Protein AF-A0A7K5ACV3-F1 (afdb_monomer_lite)

Foldseek 3Di:
DLCPPDWDKDLDWDAKDWDWDWDADPVRQTKTKTKIKGKDWDDPPDDPPDPDDDDDDDDDDDPPDPPDPRTIITMDIDIDIDSDPPNVVVVVVD

InterPro domains:
  IPR005113 uDENN domain [PF03456] (1-38)
  IPR037516 Tripartite DENN domain [PS50211] (1-94)
  IPR051696 DENN Domain-Containing GEFs [PTHR12296] (1-92)

Radius of gyration: 23.08 Å; chains: 1; bounding box: 36×35×71 Å

Structure (mmCIF, N/CA/C/O backbone):
data_AF-A0A7K5ACV3-F1
#
_entry.id   AF-A0A7K5ACV3-F1
#
loop_
_atom_site.group_PDB
_atom_site.id
_atom_site.type_symbol
_atom_site.label_atom_id
_atom_site.label_alt_id
_atom_site.label_comp_id
_atom_site.label_asym_id
_atom_site.label_entity_id
_atom_site.label_seq_id
_atom_site.pdbx_PDB_ins_code
_atom_site.Cartn_x
_atom_site.Cartn_y
_atom_site.Cartn_z
_atom_site.occupancy
_atom_site.B_iso_or_equiv
_atom_site.auth_seq_id
_atom_site.auth_comp_id
_atom_site.auth_asym_id
_atom_site.auth_atom_id
_atom_site.pdbx_PDB_model_num
ATOM 1 N N . PHE A 1 1 ? 1.658 8.644 -0.745 1.00 88.94 1 PHE A N 1
ATOM 2 C CA . PHE A 1 1 ? 1.277 7.389 -1.423 1.00 88.94 1 PHE A CA 1
ATOM 3 C C . PHE A 1 1 ? 0.892 6.297 -0.425 1.00 88.94 1 PHE A C 1
ATOM 5 O O . PHE A 1 1 ? -0.141 5.692 -0.645 1.00 88.94 1 PHE A O 1
ATOM 12 N N . CYS A 1 2 ? 1.627 6.082 0.680 1.00 88.50 2 CYS A N 1
ATOM 13 C CA . CYS A 1 2 ? 1.286 5.047 1.677 1.00 88.50 2 CYS A CA 1
ATOM 14 C C . CYS A 1 2 ? -0.058 5.263 2.394 1.00 88.50 2 CYS A C 1
ATOM 16 O O . CYS A 1 2 ? -0.615 4.312 2.917 1.00 88.50 2 CYS A O 1
ATOM 18 N N . GLN A 1 3 ? -0.560 6.502 2.435 1.00 90.19 3 GLN A N 1
ATOM 19 C CA . GLN A 1 3 ? -1.891 6.863 2.927 1.00 90.19 3 GLN A CA 1
ATOM 20 C C . GLN A 1 3 ? -2.576 7.799 1.927 1.00 90.19 3 GLN A C 1
ATOM 22 O O . GLN A 1 3 ? -2.397 9.016 2.013 1.00 90.19 3 GLN A O 1
ATOM 27 N N . PRO A 1 4 ? -3.311 7.269 0.935 1.00 86.62 4 PRO A N 1
ATOM 28 C CA . PRO A 1 4 ? -4.029 8.106 -0.025 1.00 86.62 4 PRO A CA 1
ATOM 29 C C . PRO A 1 4 ? -5.170 8.895 0.639 1.00 86.62 4 PRO A C 1
ATOM 31 O O . PRO A 1 4 ? -5.480 9.996 0.201 1.00 86.62 4 PRO A O 1
ATOM 34 N N . SER A 1 5 ? -5.737 8.373 1.731 1.00 86.75 5 SER A N 1
ATOM 35 C CA . SER A 1 5 ? -6.811 9.006 2.515 1.00 86.75 5 SER A CA 1
ATOM 36 C C . SER A 1 5 ? -6.313 9.952 3.621 1.00 86.75 5 SER A C 1
ATOM 38 O O . SER A 1 5 ? -7.118 10.460 4.402 1.00 86.75 5 SER A O 1
ATOM 40 N N . GLY A 1 6 ? -5.000 10.198 3.696 1.00 89.75 6 GLY A N 1
ATOM 41 C CA . GLY A 1 6 ? -4.378 11.033 4.727 1.00 89.75 6 GLY A CA 1
ATOM 42 C C . GLY A 1 6 ? -4.139 10.318 6.065 1.00 89.75 6 GLY A C 1
ATOM 43 O O . GLY A 1 6 ? -4.345 9.118 6.194 1.00 89.75 6 GLY A O 1
ATOM 44 N N . TRP A 1 7 ? -3.678 11.079 7.062 1.00 89.69 7 TRP A N 1
ATOM 45 C CA . TRP A 1 7 ? -3.234 10.582 8.379 1.00 89.69 7 TRP A CA 1
ATOM 46 C C . TRP A 1 7 ? -4.169 10.981 9.525 1.00 89.69 7 TRP A C 1
ATOM 48 O O . TRP A 1 7 ? -3.747 11.121 10.670 1.00 89.69 7 TRP A O 1
ATOM 58 N N . GLN A 1 8 ? -5.434 11.238 9.208 1.00 91.50 8 GLN A N 1
ATOM 59 C CA . GLN A 1 8 ? -6.419 11.611 10.214 1.00 91.50 8 GLN A CA 1
ATOM 60 C C . GLN A 1 8 ? -6.673 10.447 11.186 1.00 91.50 8 GLN A C 1
ATOM 62 O O . GLN A 1 8 ? -6.540 9.276 10.822 1.00 91.50 8 GLN A O 1
ATOM 67 N N . LEU A 1 9 ? -7.028 10.786 12.423 1.00 92.81 9 LEU A N 1
ATOM 68 C CA . LEU A 1 9 ? -7.389 9.814 13.447 1.00 92.81 9 LEU A CA 1
ATOM 69 C C . LEU A 1 9 ? -8.877 9.483 13.355 1.00 92.81 9 LEU A C 1
ATOM 71 O O . LEU A 1 9 ? -9.688 10.366 13.074 1.00 92.81 9 LEU A O 1
ATOM 75 N N . PHE A 1 10 ? -9.227 8.232 13.635 1.00 90.81 10 PHE A N 1
ATOM 76 C CA . PHE A 1 10 ? -10.611 7.765 13.614 1.00 90.81 10 PHE A CA 1
ATOM 77 C C . PHE A 1 10 ? -11.022 7.212 14.980 1.00 90.81 10 PHE A C 1
ATOM 79 O O . PHE A 1 10 ? -10.191 6.616 15.668 1.00 90.81 10 PHE A O 1
ATOM 86 N N . PRO A 1 11 ? -12.292 7.386 15.381 1.00 91.19 11 PRO A N 1
ATOM 87 C CA . PRO A 1 11 ? -12.823 6.788 16.605 1.00 91.19 11 PRO A CA 1
ATOM 88 C C . PRO A 1 11 ? -13.064 5.276 16.464 1.00 91.19 11 PRO A C 1
ATOM 90 O O . PRO A 1 11 ? -13.150 4.566 17.460 1.00 91.19 11 PRO A O 1
ATOM 93 N N . GLU A 1 12 ? -13.154 4.770 15.232 1.00 91.25 12 GLU A N 1
ATOM 94 C CA . GLU A 1 12 ? -13.346 3.354 14.928 1.00 91.25 12 GLU A CA 1
ATOM 95 C C . GLU A 1 12 ? -12.113 2.771 14.237 1.00 91.25 12 GLU A C 1
ATOM 97 O O . GLU A 1 12 ? -11.395 3.454 13.504 1.00 91.25 12 GLU A O 1
ATOM 102 N N . ARG A 1 13 ? -11.868 1.475 14.458 1.00 92.69 13 ARG A N 1
ATOM 103 C CA . ARG A 1 13 ? -10.782 0.754 13.795 1.00 92.69 13 ARG A CA 1
ATOM 104 C C . ARG A 1 13 ? -11.239 0.270 12.422 1.00 92.69 13 ARG A C 1
ATOM 106 O O . ARG A 1 13 ? -11.958 -0.722 12.314 1.00 92.69 13 ARG A O 1
ATOM 113 N N . ASN A 1 14 ? -10.769 0.925 11.370 1.00 92.69 14 ASN A N 1
ATOM 114 C CA . ASN A 1 14 ? -11.044 0.506 9.999 1.00 92.69 14 ASN A CA 1
ATOM 115 C C . ASN A 1 14 ? -10.349 -0.834 9.656 1.00 92.69 14 ASN A C 1
ATOM 117 O O . ASN A 1 14 ? -9.284 -1.149 10.204 1.00 92.69 14 ASN A O 1
ATOM 121 N N . PRO A 1 15 ? -10.915 -1.631 8.727 1.00 95.81 15 PRO A N 1
ATOM 122 C CA . PRO A 1 15 ? -10.291 -2.872 8.281 1.00 95.81 15 PRO A CA 1
ATOM 123 C C . PRO A 1 15 ? -8.955 -2.604 7.566 1.00 95.81 15 PRO A C 1
ATOM 125 O O . PRO A 1 15 ? -8.798 -1.557 6.926 1.00 95.81 15 PRO A O 1
ATOM 128 N N . PRO A 1 16 ? -7.992 -3.543 7.627 1.00 95.25 16 PRO A N 1
ATOM 129 C CA . PRO A 1 16 ? -6.775 -3.441 6.841 1.00 95.25 16 PRO A CA 1
ATOM 130 C C . PRO A 1 16 ? -7.065 -3.421 5.340 1.00 95.25 16 PRO A C 1
ATOM 132 O O . PRO A 1 16 ? -8.008 -4.052 4.860 1.00 95.25 16 PRO A O 1
ATOM 135 N N . THR A 1 17 ? -6.231 -2.714 4.587 1.00 95.06 17 THR A N 1
ATOM 136 C CA . THR A 1 17 ? -6.375 -2.580 3.134 1.00 95.06 17 THR A CA 1
ATOM 137 C C . THR A 1 17 ? -5.049 -2.824 2.436 1.00 95.06 17 THR A C 1
ATOM 139 O O . THR A 1 17 ? -3.984 -2.497 2.955 1.00 95.06 17 THR A O 1
ATOM 142 N N . PHE A 1 18 ? -5.127 -3.398 1.238 1.00 95.88 18 PHE A N 1
ATOM 143 C CA . PHE A 1 18 ? -3.983 -3.608 0.363 1.00 95.88 18 PHE A CA 1
ATOM 144 C C . PHE A 1 18 ? -4.224 -2.905 -0.967 1.00 95.88 18 PHE A C 1
ATOM 146 O O . PHE A 1 18 ? -5.279 -3.085 -1.581 1.00 95.88 18 PHE A O 1
ATOM 153 N N . PHE A 1 19 ? -3.238 -2.144 -1.425 1.00 95.81 19 PHE A N 1
ATOM 154 C CA . PHE A 1 19 ? -3.237 -1.535 -2.750 1.00 95.81 19 PHE A CA 1
ATOM 155 C C . PHE A 1 19 ? -1.809 -1.426 -3.287 1.00 95.81 19 PHE A C 1
ATOM 157 O O . PHE A 1 19 ? -0.839 -1.502 -2.534 1.00 95.81 19 PHE A O 1
ATOM 164 N N . VAL A 1 20 ? -1.678 -1.218 -4.596 1.00 96.50 20 VAL A N 1
ATOM 165 C CA . VAL A 1 20 ? -0.386 -0.970 -5.243 1.00 96.50 20 VAL A CA 1
ATOM 166 C C . VAL A 1 20 ? -0.375 0.449 -5.795 1.00 96.50 20 VAL A C 1
ATOM 168 O O . VAL A 1 20 ? -1.217 0.805 -6.617 1.00 96.50 20 VAL A O 1
ATOM 171 N N . ALA A 1 21 ? 0.579 1.260 -5.344 1.00 96.94 21 ALA A N 1
ATOM 172 C CA . ALA A 1 21 ? 0.910 2.528 -5.989 1.00 96.94 21 ALA A CA 1
ATOM 173 C C . ALA A 1 21 ? 2.054 2.308 -6.989 1.00 96.94 21 ALA A C 1
ATOM 175 O O . ALA A 1 21 ? 2.938 1.492 -6.739 1.00 96.94 21 ALA A O 1
ATOM 176 N N . VAL A 1 22 ? 2.060 3.037 -8.106 1.00 96.88 22 VAL A N 1
ATOM 177 C CA . VAL A 1 22 ? 3.132 2.956 -9.111 1.00 96.88 22 VAL A CA 1
ATOM 178 C C . VAL A 1 22 ? 3.877 4.281 -9.150 1.00 96.88 22 VAL A C 1
ATOM 180 O O . VAL A 1 22 ? 3.289 5.320 -9.450 1.00 96.88 22 VAL A O 1
ATOM 183 N N . LEU A 1 23 ? 5.171 4.242 -8.847 1.00 97.44 23 LEU A N 1
ATOM 184 C CA . LEU A 1 23 ? 6.073 5.380 -8.995 1.00 97.44 23 LEU A CA 1
ATOM 185 C C . LEU A 1 23 ? 6.854 5.213 -10.297 1.00 97.44 23 LEU A C 1
ATOM 187 O O . LEU A 1 23 ? 7.346 4.128 -10.589 1.00 9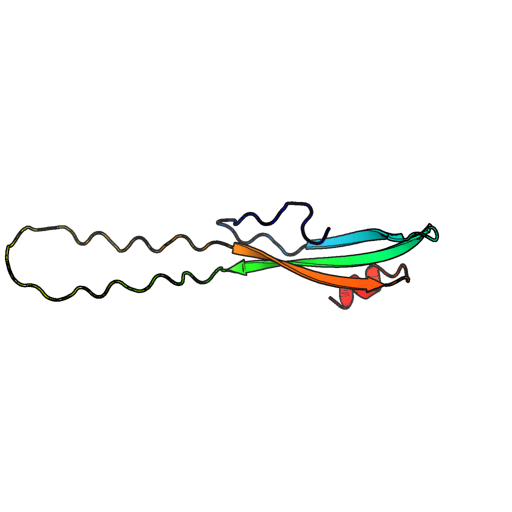7.44 23 LEU A O 1
ATOM 191 N N . THR A 1 24 ? 6.953 6.277 -11.086 1.00 97.50 24 THR A N 1
ATOM 192 C CA . THR A 1 24 ? 7.735 6.280 -12.330 1.00 97.50 24 THR A CA 1
ATOM 193 C C . THR A 1 24 ? 8.988 7.114 -12.111 1.00 97.50 24 THR A C 1
ATOM 195 O O . THR A 1 24 ? 8.882 8.239 -11.620 1.00 97.50 24 THR A O 1
ATOM 198 N N . ASP A 1 25 ? 10.160 6.563 -12.416 1.00 97.25 25 ASP A N 1
ATOM 199 C CA . ASP A 1 25 ? 11.427 7.278 -12.249 1.00 97.25 25 ASP A CA 1
ATOM 200 C C . ASP A 1 25 ? 11.815 8.115 -13.483 1.00 97.25 25 ASP A C 1
ATOM 202 O O . ASP A 1 25 ? 11.088 8.186 -14.475 1.00 97.25 25 ASP A O 1
ATOM 206 N N . ILE A 1 26 ? 12.973 8.781 -13.416 1.00 97.94 26 ILE A N 1
ATOM 207 C CA . ILE A 1 26 ? 13.474 9.661 -14.483 1.00 97.94 26 ILE A CA 1
ATOM 208 C C . ILE A 1 26 ? 13.761 8.926 -15.803 1.00 97.94 26 ILE A C 1
ATOM 210 O O . ILE A 1 26 ? 13.743 9.549 -16.862 1.00 97.94 26 ILE A O 1
ATOM 214 N N . ASN A 1 27 ? 13.987 7.611 -15.759 1.00 98.00 27 ASN A N 1
ATOM 215 C CA . ASN A 1 27 ? 14.197 6.777 -16.941 1.00 98.00 27 ASN A CA 1
ATOM 216 C C . ASN A 1 27 ? 12.878 6.204 -17.481 1.00 98.00 27 ASN A C 1
ATOM 218 O O . ASN A 1 27 ? 12.898 5.402 -18.408 1.00 98.00 27 ASN A O 1
ATOM 222 N N . SER A 1 28 ? 11.734 6.628 -16.931 1.00 96.88 28 SER A N 1
ATOM 223 C CA . SER A 1 28 ? 10.403 6.074 -17.216 1.00 96.88 28 SER A CA 1
ATOM 224 C C . SER A 1 28 ? 10.208 4.621 -16.759 1.00 96.88 28 SER A C 1
ATOM 226 O O . SER A 1 28 ? 9.249 3.968 -17.179 1.00 96.88 28 SER A O 1
ATOM 228 N N . GLU A 1 29 ? 11.069 4.116 -15.870 1.00 97.94 29 GLU A N 1
ATOM 229 C CA . GLU A 1 29 ? 10.918 2.786 -15.275 1.00 97.94 29 GLU A CA 1
ATOM 230 C C . GLU A 1 29 ? 9.898 2.814 -14.129 1.00 97.94 29 GLU A C 1
ATOM 232 O O . GLU A 1 29 ? 9.768 3.805 -13.399 1.00 97.94 29 GLU A O 1
ATOM 237 N N . ARG A 1 30 ? 9.161 1.710 -13.959 1.00 98.00 30 ARG A N 1
ATOM 238 C CA . ARG A 1 30 ? 8.087 1.593 -12.961 1.00 98.00 30 ARG A CA 1
ATOM 239 C C . ARG A 1 30 ? 8.580 0.907 -11.691 1.00 98.00 30 ARG A C 1
ATOM 241 O O . ARG A 1 30 ? 9.186 -0.162 -11.738 1.00 98.00 30 ARG A O 1
ATOM 248 N N . HIS A 1 31 ? 8.224 1.487 -10.553 1.00 97.62 31 HIS A N 1
ATOM 249 C CA . HIS A 1 31 ? 8.413 0.925 -9.220 1.00 97.62 31 HIS A CA 1
ATOM 250 C C . HIS A 1 31 ? 7.039 0.680 -8.597 1.00 97.62 31 HIS A C 1
ATOM 252 O O . HIS A 1 31 ? 6.273 1.615 -8.354 1.00 97.62 31 HIS A O 1
ATOM 258 N N . TYR A 1 32 ? 6.721 -0.587 -8.360 1.00 97.56 32 TYR A N 1
ATOM 259 C CA . TYR A 1 32 ? 5.488 -1.044 -7.734 1.00 97.56 32 TYR A CA 1
ATOM 260 C C . TYR A 1 32 ? 5.650 -1.003 -6.214 1.00 97.56 32 TYR A C 1
ATOM 262 O O . TYR A 1 32 ? 6.512 -1.675 -5.645 1.00 97.56 32 TYR A O 1
ATOM 270 N N . CYS A 1 33 ? 4.819 -0.203 -5.555 1.00 97.56 33 CYS A N 1
ATOM 271 C CA . CYS A 1 33 ? 4.773 -0.046 -4.108 1.00 97.56 33 CYS A CA 1
ATOM 272 C C . CYS A 1 33 ? 3.542 -0.776 -3.566 1.00 97.56 33 CYS A C 1
ATOM 274 O O . CYS A 1 33 ? 2.448 -0.205 -3.521 1.00 97.56 33 CYS A O 1
ATOM 276 N N . ALA A 1 34 ? 3.715 -2.033 -3.165 1.00 97.50 34 ALA A N 1
ATOM 277 C CA . ALA A 1 34 ? 2.683 -2.802 -2.481 1.00 97.50 34 ALA A CA 1
ATOM 278 C C . ALA A 1 34 ? 2.524 -2.262 -1.056 1.00 97.50 34 ALA A C 1
ATOM 280 O O . ALA A 1 34 ? 3.447 -2.355 -0.247 1.00 97.50 34 ALA A O 1
ATOM 281 N N . CYS A 1 35 ? 1.377 -1.649 -0.777 1.00 97.12 35 CYS A N 1
ATOM 282 C CA . CYS A 1 35 ? 1.082 -0.973 0.478 1.00 97.12 35 CYS A CA 1
ATOM 283 C C . CYS A 1 35 ? 0.028 -1.772 1.246 1.00 97.12 35 CYS A C 1
ATOM 285 O O . CYS A 1 35 ? -1.107 -1.904 0.782 1.00 97.12 35 CYS A O 1
ATOM 287 N N . PHE A 1 36 ? 0.390 -2.260 2.429 1.00 96.94 36 PHE A N 1
ATOM 288 C CA . PHE A 1 36 ? -0.540 -2.854 3.382 1.00 96.94 36 PHE A CA 1
ATOM 289 C C . PHE A 1 36 ? -0.783 -1.869 4.523 1.00 96.94 36 PHE A C 1
ATOM 291 O O . PHE A 1 36 ? 0.123 -1.579 5.303 1.00 96.94 36 PHE A O 1
ATOM 298 N N . THR A 1 37 ? -1.994 -1.319 4.587 1.00 95.75 37 THR A N 1
ATOM 299 C CA . THR A 1 37 ? -2.420 -0.363 5.612 1.00 95.75 37 THR A CA 1
ATOM 300 C C . THR A 1 37 ? -3.246 -1.059 6.677 1.00 95.75 37 THR A C 1
ATOM 302 O O . THR A 1 37 ? -4.185 -1.781 6.354 1.00 95.75 37 THR A O 1
ATOM 305 N N . PHE A 1 38 ? -2.962 -0.769 7.939 1.00 95.31 38 PHE A N 1
ATOM 306 C CA . PHE A 1 38 ? -3.704 -1.248 9.100 1.00 95.31 38 PHE A CA 1
ATOM 307 C C . PHE A 1 38 ? -3.850 -0.121 10.124 1.00 95.31 38 PHE A C 1
ATOM 309 O O . PHE A 1 38 ? -3.132 0.873 10.080 1.00 95.31 38 PHE A O 1
ATOM 316 N N . TRP A 1 39 ? -4.806 -0.268 11.035 1.00 95.44 39 TRP A N 1
ATOM 317 C CA . TRP A 1 39 ? -5.159 0.768 12.001 1.00 95.44 39 TRP A CA 1
ATOM 318 C C . TRP A 1 39 ? -4.792 0.315 13.406 1.00 95.44 39 TRP A C 1
ATOM 320 O O . TRP A 1 39 ? -5.159 -0.795 13.813 1.00 95.44 39 TRP A O 1
ATOM 330 N N . GLU A 1 40 ? -4.069 1.158 14.138 1.00 94.56 40 GLU A N 1
ATOM 331 C CA . GLU A 1 40 ? -3.634 0.890 15.510 1.00 94.56 40 GLU A CA 1
ATOM 332 C C . GLU A 1 40 ? -4.119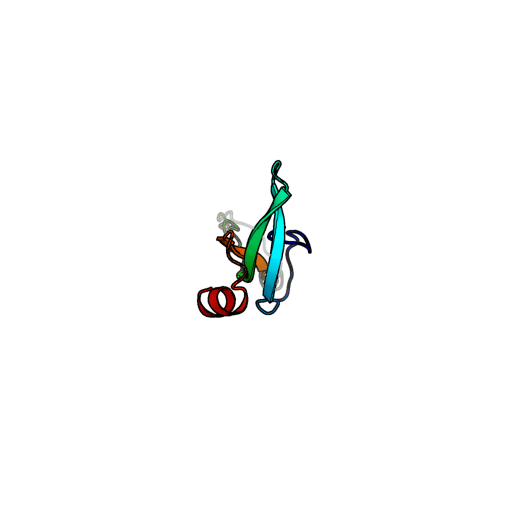 1.970 16.467 1.00 94.56 40 GLU A C 1
ATOM 334 O O . GLU A 1 40 ? -4.208 3.143 16.107 1.00 94.56 40 GLU A O 1
ATOM 339 N N . ALA A 1 41 ? -4.438 1.540 17.687 1.00 93.56 41 ALA A N 1
ATOM 340 C CA . ALA A 1 41 ? -4.829 2.412 18.778 1.00 93.56 41 ALA A CA 1
ATOM 341 C C . ALA A 1 41 ? -3.677 3.365 19.132 1.00 93.56 41 ALA A C 1
ATOM 343 O O . ALA A 1 41 ? -2.523 2.945 19.229 1.00 93.56 41 ALA A O 1
ATOM 344 N N . ILE A 1 42 ? -3.991 4.642 19.328 1.00 91.31 42 ILE A N 1
ATOM 345 C CA . ILE A 1 42 ? -3.057 5.610 19.896 1.00 91.31 42 ILE A CA 1
ATOM 346 C C . ILE A 1 42 ? -3.125 5.508 21.416 1.00 91.31 42 ILE A C 1
ATOM 348 O O . ILE A 1 42 ? -4.196 5.651 22.007 1.00 91.31 42 ILE A O 1
ATOM 352 N N . GLU A 1 43 ? -1.984 5.264 22.052 1.00 82.81 43 GLU A N 1
ATOM 353 C CA . GLU A 1 43 ? -1.887 5.310 23.507 1.00 82.81 43 GLU A CA 1
ATOM 354 C C . GLU A 1 43 ? -2.101 6.751 23.983 1.00 82.81 43 GLU A C 1
ATOM 356 O O . GLU A 1 43 ? -1.386 7.673 23.584 1.00 82.81 43 GLU A O 1
ATOM 361 N N . SER A 1 44 ? -3.104 6.958 24.838 1.00 70.50 44 SER A N 1
ATOM 362 C CA . SER A 1 44 ? -3.285 8.233 25.523 1.00 70.50 44 SER A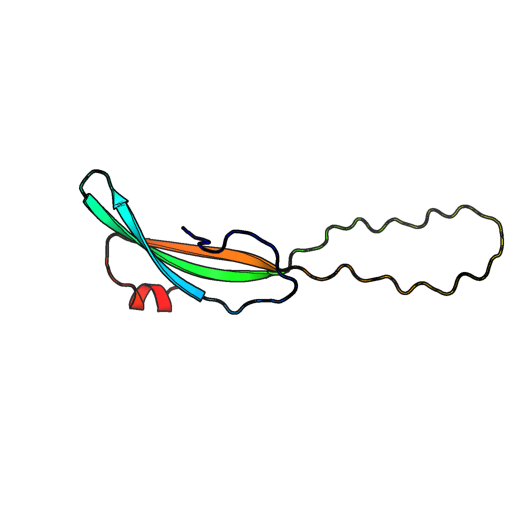 CA 1
ATOM 363 C C . SER A 1 44 ? -2.223 8.350 26.614 1.00 70.50 44 SER A C 1
ATOM 365 O O . SER A 1 44 ? -2.390 7.835 27.719 1.00 70.50 44 SER A O 1
ATOM 367 N N . THR A 1 45 ? -1.114 9.033 26.332 1.00 60.47 45 THR A N 1
ATOM 368 C CA . THR A 1 45 ? -0.197 9.512 27.375 1.00 60.47 45 THR A CA 1
ATOM 369 C C . THR A 1 45 ? -0.832 10.700 28.092 1.00 60.47 45 THR A C 1
ATOM 371 O O . THR A 1 45 ? -0.364 11.832 27.977 1.00 60.47 45 THR A O 1
ATOM 374 N N . GLN A 1 46 ? -1.936 10.475 28.800 1.00 54.94 46 GLN A N 1
ATOM 375 C CA . GLN A 1 46 ? -2.440 11.457 29.746 1.00 54.94 46 GLN A CA 1
ATOM 376 C C . GLN A 1 46 ? -1.702 11.209 31.067 1.00 54.94 46 GLN A C 1
ATOM 378 O O . GLN A 1 46 ? -1.891 10.146 31.664 1.00 54.94 46 GLN A O 1
ATOM 383 N N . PRO A 1 47 ? -0.825 12.122 31.532 1.00 48.12 47 PRO A N 1
ATOM 384 C CA . PRO A 1 47 ? -0.309 12.019 32.885 1.00 48.12 47 PRO A CA 1
ATOM 385 C C . PRO A 1 47 ? -1.521 12.098 33.807 1.00 48.12 47 PRO A C 1
ATOM 387 O O . PRO A 1 47 ? -2.253 13.087 33.783 1.00 48.12 47 PRO A O 1
ATOM 390 N N . GLN A 1 48 ? -1.776 11.034 34.568 1.00 48.94 48 GLN A N 1
ATOM 391 C CA . GLN A 1 48 ? -2.782 11.082 35.615 1.00 48.94 48 GLN A CA 1
ATOM 392 C C . GLN A 1 48 ? -2.393 12.227 36.547 1.00 48.94 48 GLN A C 1
ATOM 394 O O . GLN A 1 48 ? -1.364 12.176 37.220 1.00 48.94 48 GLN A O 1
ATOM 399 N N . SER A 1 49 ? -3.175 13.302 36.528 1.00 45.19 49 SER A N 1
ATOM 400 C CA . SER A 1 49 ? -3.082 14.355 37.521 1.00 45.19 49 SER A CA 1
ATOM 401 C C . SER A 1 49 ? -3.389 13.710 38.867 1.00 45.19 49 SER A C 1
ATOM 403 O O . SER A 1 49 ? -4.543 13.431 39.183 1.00 45.19 49 SER A O 1
ATOM 405 N N . HIS A 1 50 ? -2.338 13.412 39.626 1.00 40.97 50 HIS A N 1
ATOM 406 C CA . HIS A 1 50 ? -2.440 13.063 41.034 1.00 40.97 50 HIS A CA 1
ATOM 407 C C . HIS A 1 50 ? -3.302 14.122 41.739 1.00 40.97 50 HIS A C 1
ATOM 409 O O . HIS A 1 50 ? -2.990 15.311 41.604 1.00 40.97 50 HIS A O 1
ATOM 415 N N . PRO A 1 51 ? -4.339 13.750 42.510 1.00 45.03 51 PRO A N 1
ATOM 416 C CA . PRO A 1 51 ? -4.953 14.702 43.413 1.00 45.03 51 PRO A CA 1
ATOM 417 C C . PRO A 1 51 ? -3.923 14.960 44.512 1.00 45.03 51 PRO A C 1
ATOM 419 O O . PRO A 1 51 ? -3.601 14.095 45.328 1.00 45.03 51 PRO A O 1
ATOM 422 N N . ARG A 1 52 ? -3.307 16.139 44.475 1.00 38.78 52 ARG A N 1
ATOM 423 C CA . ARG A 1 52 ? -2.490 16.627 45.578 1.00 38.78 52 ARG A CA 1
ATOM 424 C C . ARG A 1 52 ? -3.457 16.941 46.715 1.00 38.78 52 ARG A C 1
ATOM 426 O O . ARG A 1 52 ? -4.188 17.917 46.614 1.00 38.78 52 ARG A O 1
ATOM 433 N N . ASN A 1 53 ? -3.446 16.101 47.752 1.00 41.41 53 ASN A N 1
ATOM 434 C CA . ASN A 1 53 ? -4.072 16.371 49.045 1.00 41.41 53 ASN A CA 1
ATOM 435 C C . ASN A 1 53 ? -3.827 17.834 49.448 1.00 41.41 53 ASN A C 1
ATOM 437 O O . ASN A 1 53 ? -2.679 18.246 49.639 1.00 41.41 53 ASN A O 1
ATOM 441 N N . GLY A 1 54 ? -4.914 18.584 49.560 1.00 34.09 54 GLY A N 1
ATOM 442 C CA . GLY A 1 54 ? -5.014 19.883 50.201 1.00 34.09 54 GLY A CA 1
ATOM 443 C C . GLY A 1 54 ? -6.394 19.914 50.839 1.00 34.09 54 GLY A C 1
ATOM 444 O O . GLY A 1 54 ? -7.384 19.666 50.162 1.00 34.09 54 GLY A O 1
ATOM 445 N N . GLU A 1 55 ? -6.403 20.050 52.153 1.00 41.12 55 GLU A N 1
ATOM 446 C CA . GLU A 1 55 ? -7.550 19.909 53.036 1.00 41.12 55 GLU A CA 1
ATOM 447 C C . GLU A 1 55 ? -8.559 21.061 52.845 1.00 41.12 55 GLU A C 1
ATOM 449 O O . GLU A 1 55 ? -8.164 22.169 52.490 1.00 41.12 55 GLU A O 1
ATOM 454 N N . GLU A 1 56 ? -9.819 20.757 53.182 1.00 38.25 56 GLU A N 1
ATOM 455 C CA . GLU A 1 56 ? -10.926 21.652 53.576 1.00 38.25 56 GLU A CA 1
ATOM 456 C C . GLU A 1 56 ? -12.040 21.981 52.551 1.00 38.25 56 GLU A C 1
ATOM 458 O O . GLU A 1 56 ? -11.809 22.458 51.446 1.00 38.25 56 GLU A O 1
ATOM 463 N N . GLU A 1 57 ? -13.261 21.763 53.064 1.00 36.25 57 GLU A N 1
ATOM 464 C CA . GLU A 1 57 ? -14.615 22.169 52.647 1.00 36.25 57 GLU A CA 1
ATOM 465 C C . GLU A 1 57 ? -15.481 21.179 51.835 1.00 36.25 57 GLU A C 1
ATOM 467 O O . GLU A 1 57 ? -15.204 20.792 50.704 1.00 36.25 57 GLU A O 1
ATOM 472 N N . GLU A 1 58 ? -16.556 20.754 52.514 1.00 43.16 58 GLU A N 1
ATOM 473 C CA . GLU A 1 58 ? -17.655 19.898 52.076 1.00 43.16 58 GLU A CA 1
ATOM 474 C C . GLU A 1 58 ? -18.499 20.591 50.995 1.00 43.16 58 GLU A C 1
ATOM 476 O O . GLU A 1 58 ? -19.123 21.614 51.258 1.00 43.16 58 GLU A O 1
ATOM 481 N N . GLU A 1 59 ? -18.621 19.976 49.822 1.00 37.22 59 GLU A N 1
ATOM 482 C CA . GLU A 1 59 ? -19.831 20.054 48.999 1.00 37.22 59 GLU A CA 1
ATOM 483 C C . GLU A 1 59 ? -19.969 18.728 48.235 1.00 37.22 59 GLU A C 1
ATOM 485 O O . GLU A 1 59 ? -18.999 18.205 47.681 1.00 37.22 59 GLU A O 1
ATOM 490 N N . GLU A 1 60 ? -21.161 18.128 48.286 1.00 46.72 60 GLU A N 1
ATOM 491 C CA . GLU A 1 60 ? -21.515 16.894 47.581 1.00 46.72 60 GLU A CA 1
ATOM 492 C C . GLU A 1 60 ? -21.404 17.094 46.058 1.00 46.72 60 GLU A C 1
ATOM 494 O O . GLU A 1 60 ? -22.386 17.413 45.390 1.00 46.72 60 GLU A O 1
ATOM 499 N N . GLU A 1 61 ? -20.224 16.878 45.476 1.00 42.78 61 GLU A N 1
ATOM 500 C CA . GLU A 1 61 ? -20.123 16.588 44.047 1.00 42.78 61 GLU A CA 1
ATOM 501 C C . GLU A 1 61 ? -20.274 15.078 43.833 1.00 42.78 61 GLU A C 1
ATOM 503 O O . GLU A 1 61 ? -19.408 14.272 44.182 1.00 42.78 61 GLU A O 1
ATOM 508 N N . GLU A 1 62 ? -21.419 14.701 43.256 1.00 48.62 62 GLU A N 1
ATOM 509 C CA . GLU A 1 62 ? -21.637 13.446 42.531 1.00 48.62 62 GLU A CA 1
ATOM 510 C C . GLU A 1 62 ? -20.334 13.000 41.842 1.00 48.62 62 GLU A C 1
ATOM 512 O O . GLU A 1 62 ? -19.726 13.815 41.141 1.00 48.62 62 GLU A O 1
ATOM 517 N N . PRO A 1 63 ? -19.873 11.741 41.986 1.00 47.69 63 PRO A N 1
ATOM 518 C CA . PRO A 1 63 ? -18.651 11.312 41.329 1.00 47.69 63 PRO A CA 1
ATOM 519 C C . PRO A 1 63 ? -18.878 11.354 39.817 1.00 47.69 63 PRO A C 1
ATOM 521 O O . PRO A 1 63 ? -19.421 10.413 39.233 1.00 47.69 63 PRO A O 1
ATOM 524 N N . LEU A 1 64 ? -18.457 12.452 39.180 1.00 54.38 64 LEU A N 1
ATOM 525 C CA . LEU A 1 64 ? -18.320 12.575 37.738 1.00 54.38 64 LEU A CA 1
ATOM 526 C C . LEU A 1 64 ? -17.461 11.396 37.301 1.00 54.38 64 LEU A C 1
ATOM 528 O O . LEU A 1 64 ? -16.245 11.370 37.500 1.00 54.38 64 LEU A O 1
ATOM 532 N N . SER A 1 65 ? -18.128 10.377 36.763 1.00 58.62 65 SER A N 1
ATOM 533 C CA . SER A 1 65 ? -17.489 9.198 36.204 1.00 58.62 65 SER A CA 1
ATOM 534 C C . SER A 1 65 ? -16.347 9.676 35.310 1.00 58.62 65 SER A C 1
ATOM 536 O O . SER A 1 65 ? -16.613 10.502 34.429 1.00 58.62 65 SER A O 1
ATOM 538 N N . PRO A 1 66 ? -15.098 9.222 35.519 1.00 60.12 66 PRO A N 1
ATOM 539 C CA . PRO A 1 66 ? -13.984 9.683 34.712 1.00 60.12 66 PRO A CA 1
ATOM 540 C C . PRO A 1 66 ? -14.301 9.339 33.261 1.00 60.12 66 PRO A C 1
ATOM 542 O O . PRO A 1 66 ? -14.364 8.165 32.890 1.00 60.12 66 PRO A O 1
ATOM 545 N N . VAL A 1 67 ? -14.570 10.369 32.457 1.00 60.25 67 VAL A N 1
ATOM 546 C CA . VAL A 1 67 ? -14.794 10.231 31.022 1.00 60.25 67 VAL A CA 1
ATOM 547 C C . VAL A 1 67 ? -13.499 9.662 30.467 1.00 60.25 67 VAL A C 1
ATOM 549 O O . VAL A 1 67 ? -12.495 10.369 30.377 1.00 60.25 67 VAL A O 1
ATOM 552 N N . GLN A 1 68 ? -13.485 8.360 30.175 1.00 60.47 68 GLN A N 1
ATOM 553 C CA . GLN A 1 68 ? -12.325 7.749 29.546 1.00 60.47 68 GLN A CA 1
ATOM 554 C C . GLN A 1 68 ? -12.102 8.476 28.215 1.00 60.47 68 GLN A C 1
ATOM 556 O O . GLN A 1 68 ? -13.057 8.604 27.440 1.00 60.47 68 GLN A O 1
ATOM 561 N N . PRO A 1 69 ? -10.888 8.991 27.946 1.00 66.88 69 PRO A N 1
ATOM 562 C CA . PRO A 1 69 ? -10.609 9.621 26.668 1.00 66.88 69 PRO A CA 1
ATOM 563 C C . PRO A 1 69 ? -10.945 8.625 25.557 1.00 66.88 69 PRO A C 1
ATOM 565 O O . PRO A 1 69 ? -10.554 7.459 25.624 1.00 66.88 69 PRO A O 1
ATOM 568 N N . ALA A 1 70 ? -11.714 9.077 24.564 1.00 78.94 70 ALA A N 1
ATOM 569 C CA . ALA A 1 70 ? -12.128 8.223 23.460 1.00 78.94 70 ALA A CA 1
ATOM 570 C C . ALA A 1 70 ? -10.883 7.626 22.787 1.00 78.94 70 ALA A C 1
ATOM 572 O O . ALA A 1 70 ? -9.977 8.358 22.384 1.00 78.94 70 ALA A O 1
ATOM 573 N N . GLN A 1 71 ? -10.830 6.297 22.689 1.00 89.75 71 GLN A N 1
ATOM 574 C CA . GLN A 1 71 ? -9.740 5.603 22.014 1.00 89.75 71 GLN A CA 1
ATOM 575 C C . GLN A 1 71 ? -9.736 6.004 20.536 1.00 89.75 71 GLN A C 1
ATOM 577 O O . GLN A 1 71 ? -10.714 5.788 19.825 1.00 89.75 71 GLN A O 1
ATOM 582 N N . LEU A 1 72 ? -8.626 6.573 20.073 1.00 93.62 72 LEU A N 1
ATOM 583 C CA . LEU A 1 72 ? -8.433 6.931 18.670 1.00 93.62 72 LEU A CA 1
ATOM 584 C C . LEU A 1 72 ? -7.527 5.918 17.975 1.00 93.62 72 LEU A C 1
ATOM 586 O O . LEU A 1 72 ? -6.663 5.310 18.613 1.00 93.62 72 LEU A O 1
ATOM 590 N N . PHE A 1 73 ? -7.704 5.774 16.665 1.00 94.88 73 PHE A N 1
ATOM 591 C CA . PHE A 1 73 ? -6.918 4.902 15.803 1.00 94.88 73 PHE A CA 1
ATOM 592 C C . PHE A 1 73 ? -6.225 5.713 14.711 1.00 94.88 73 PHE A C 1
ATOM 594 O O . PHE A 1 73 ? -6.850 6.546 14.052 1.00 94.88 73 PHE A O 1
ATOM 601 N N . ALA A 1 74 ? -4.938 5.449 14.501 1.00 94.94 74 ALA A N 1
ATOM 602 C CA . ALA A 1 74 ? -4.153 6.026 13.416 1.00 94.94 74 ALA A CA 1
ATOM 603 C C . ALA A 1 74 ? -3.848 4.972 12.348 1.00 94.94 74 ALA A C 1
ATOM 605 O O . ALA A 1 74 ? -3.668 3.793 12.685 1.00 94.94 74 ALA A O 1
ATOM 606 N N . PRO A 1 75 ? -3.727 5.375 11.074 1.00 95.75 75 PRO A N 1
ATOM 607 C CA . PRO A 1 75 ? -3.287 4.459 10.046 1.00 95.75 75 PRO A CA 1
ATOM 608 C C . PRO A 1 75 ? -1.780 4.236 10.157 1.00 95.75 75 PRO A C 1
ATOM 610 O O . PRO A 1 75 ? -1.006 5.165 10.393 1.00 95.75 75 PRO A O 1
ATOM 613 N N . LYS A 1 76 ? -1.352 3.005 9.912 1.00 95.06 76 LYS A N 1
ATOM 614 C CA . LYS A 1 76 ? 0.039 2.613 9.685 1.00 95.06 76 LYS A CA 1
ATOM 615 C C . LYS A 1 76 ? 0.114 1.822 8.389 1.00 95.06 76 LYS A C 1
ATOM 617 O O . LYS A 1 76 ? -0.870 1.221 7.971 1.00 95.06 76 LYS A O 1
ATOM 622 N N . SER A 1 77 ? 1.272 1.834 7.736 1.00 95.69 77 SER A N 1
ATOM 623 C CA . S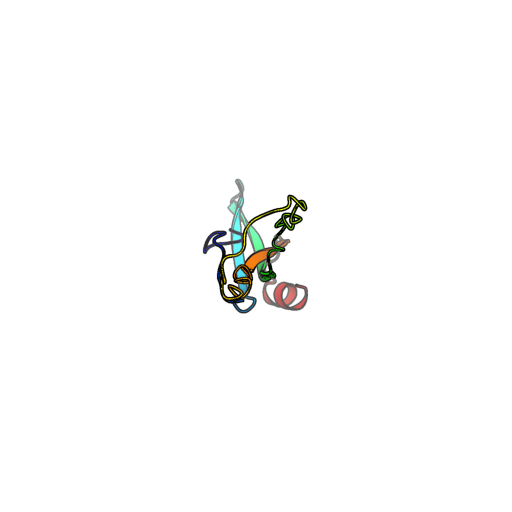ER A 1 77 ? 1.464 1.106 6.483 1.00 95.69 77 SER A CA 1
ATOM 624 C C . SER A 1 77 ? 2.810 0.401 6.459 1.00 95.69 77 SER A C 1
ATOM 626 O O . SER A 1 77 ? 3.839 1.026 6.711 1.00 95.69 77 SER A O 1
ATOM 628 N N . LEU A 1 78 ? 2.799 -0.876 6.083 1.00 96.69 78 LEU A N 1
ATOM 629 C CA . LEU A 1 78 ? 3.975 -1.569 5.562 1.00 96.69 78 LEU A CA 1
ATOM 630 C C . LEU A 1 78 ? 4.014 -1.371 4.049 1.00 96.69 78 LEU A C 1
ATOM 632 O O . LEU A 1 78 ? 2.966 -1.372 3.397 1.00 96.69 78 LEU A O 1
ATOM 636 N N . VAL A 1 79 ? 5.208 -1.164 3.495 1.00 97.00 79 VAL A N 1
ATOM 637 C CA . VAL A 1 79 ? 5.387 -0.965 2.054 1.00 97.00 79 VAL A CA 1
A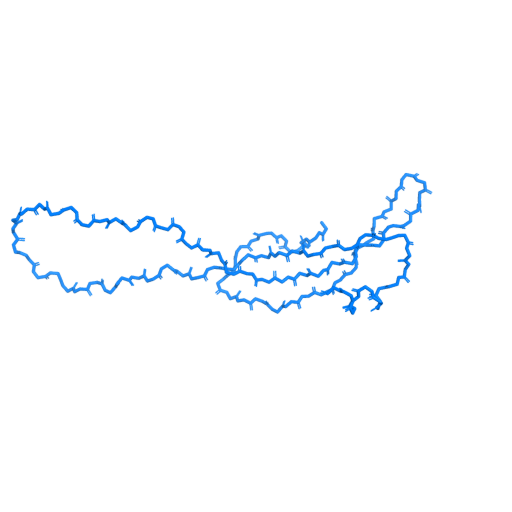TOM 638 C C . VAL A 1 79 ? 6.558 -1.789 1.549 1.00 97.00 79 VAL A C 1
ATOM 640 O O . VAL A 1 79 ? 7.683 -1.627 2.020 1.00 97.00 79 VAL A O 1
ATOM 643 N N . LEU A 1 80 ? 6.293 -2.612 0.537 1.00 97.56 80 LEU A N 1
ATOM 644 C CA . LEU A 1 80 ? 7.313 -3.279 -0.265 1.00 97.56 80 LEU A CA 1
ATOM 645 C C . LEU A 1 80 ? 7.428 -2.556 -1.607 1.00 97.56 80 LEU A C 1
ATOM 647 O O . LEU A 1 80 ? 6.441 -2.417 -2.330 1.00 97.56 80 LEU A O 1
ATOM 651 N N . VAL A 1 81 ? 8.635 -2.101 -1.941 1.00 97.06 81 VAL A N 1
ATOM 652 C CA . VAL A 1 81 ? 8.931 -1.453 -3.225 1.00 97.06 81 VAL A CA 1
ATOM 653 C C . VAL A 1 81 ? 9.732 -2.410 -4.095 1.00 97.06 81 VAL A C 1
ATOM 655 O O . VAL A 1 81 ? 10.784 -2.897 -3.683 1.00 97.06 81 VAL A O 1
ATOM 658 N N . SER A 1 82 ? 9.241 -2.676 -5.301 1.00 96.75 82 SER A N 1
ATOM 659 C CA . SER A 1 82 ? 9.885 -3.572 -6.258 1.00 96.75 82 SER A CA 1
ATOM 660 C C . SER A 1 82 ? 9.741 -3.055 -7.683 1.00 96.75 82 SER A C 1
ATOM 662 O O . SER A 1 82 ? 8.763 -2.401 -8.025 1.00 96.75 82 SER A O 1
ATOM 664 N N . ARG A 1 83 ? 10.699 -3.393 -8.548 1.00 96.56 83 ARG A N 1
ATOM 665 C CA . ARG A 1 83 ? 10.562 -3.195 -10.002 1.00 96.56 83 ARG A CA 1
ATOM 666 C C . ARG A 1 83 ? 9.744 -4.304 -10.673 1.00 96.56 83 ARG A C 1
ATOM 668 O O . ARG A 1 83 ? 9.372 -4.180 -11.833 1.00 96.56 83 ARG A O 1
ATOM 675 N N . LEU A 1 84 ? 9.471 -5.393 -9.954 1.00 96.69 84 LEU A N 1
ATOM 676 C CA . LEU A 1 84 ? 8.708 -6.529 -10.459 1.00 96.69 84 LEU A CA 1
ATOM 677 C C . LEU A 1 84 ? 7.208 -6.315 -10.235 1.00 96.69 84 LEU A C 1
ATOM 679 O O . LEU A 1 84 ? 6.786 -6.008 -9.121 1.00 96.69 84 LEU A O 1
ATOM 683 N N . ASP A 1 85 ? 6.404 -6.555 -11.270 1.00 95.62 85 ASP A N 1
ATOM 684 C CA . ASP A 1 85 ? 4.940 -6.498 -11.191 1.00 95.62 85 ASP A CA 1
ATOM 685 C C . ASP A 1 85 ? 4.378 -7.822 -10.651 1.00 95.62 85 ASP A C 1
ATOM 687 O O . ASP A 1 85 ? 3.996 -8.710 -11.409 1.00 95.62 85 ASP A O 1
ATOM 691 N N . HIS A 1 86 ? 4.486 -8.035 -9.338 1.00 95.75 86 HIS A N 1
ATOM 692 C CA . HIS A 1 86 ? 4.077 -9.280 -8.666 1.00 95.75 86 HIS A CA 1
ATOM 693 C C . HIS A 1 86 ? 3.129 -8.986 -7.495 1.00 95.75 86 HIS A C 1
ATOM 695 O O . HIS A 1 86 ? 3.328 -9.466 -6.378 1.00 95.75 86 HIS A O 1
ATOM 701 N N . ALA A 1 87 ? 2.095 -8.177 -7.749 1.00 93.44 87 ALA A N 1
ATOM 702 C CA . ALA A 1 87 ? 1.156 -7.707 -6.728 1.00 93.44 87 ALA A CA 1
ATOM 703 C C . ALA A 1 87 ? 0.572 -8.841 -5.864 1.00 93.44 87 ALA A C 1
ATOM 705 O O . ALA A 1 87 ? 0.531 -8.711 -4.643 1.00 93.44 87 ALA A O 1
ATOM 706 N N . GLU A 1 88 ? 0.202 -9.971 -6.472 1.00 95.12 88 GLU A N 1
ATOM 707 C CA . GLU A 1 88 ? -0.362 -11.122 -5.754 1.00 95.12 88 GLU A CA 1
ATOM 708 C C . GLU A 1 88 ? 0.642 -11.785 -4.801 1.00 95.12 88 GLU A C 1
ATOM 710 O O . GLU A 1 88 ? 0.288 -12.160 -3.686 1.00 95.12 88 GLU A O 1
ATOM 715 N N . VAL A 1 89 ? 1.921 -11.870 -5.186 1.00 96.44 89 VAL A N 1
ATOM 716 C CA . VAL A 1 89 ? 2.971 -12.417 -4.309 1.00 96.44 89 VAL A CA 1
ATOM 717 C C . VAL A 1 89 ? 3.202 -11.483 -3.125 1.00 96.44 89 VAL A C 1
ATOM 719 O O . VAL A 1 89 ? 3.289 -11.928 -1.979 1.00 96.44 89 VAL A O 1
ATOM 722 N N . PHE A 1 90 ? 3.256 -10.175 -3.383 1.00 94.81 90 PHE A N 1
ATOM 723 C CA . PHE A 1 90 ? 3.454 -9.181 -2.330 1.00 94.81 90 PHE A CA 1
ATOM 724 C C . PHE A 1 90 ? 2.265 -9.111 -1.376 1.00 94.81 90 PHE A C 1
ATOM 726 O O . PHE A 1 90 ? 2.470 -8.912 -0.186 1.00 94.81 90 PHE A O 1
ATOM 733 N N . ARG A 1 91 ? 1.045 -9.339 -1.873 1.00 94.88 91 ARG A N 1
ATOM 734 C CA . ARG A 1 91 ? -0.172 -9.389 -1.058 1.00 94.88 91 ARG A CA 1
ATOM 735 C C . ARG A 1 91 ? -0.172 -10.530 -0.042 1.00 94.88 91 ARG A C 1
ATOM 737 O O . ARG A 1 91 ? -0.758 -10.374 1.016 1.00 94.88 91 ARG A O 1
ATOM 744 N N . VAL A 1 92 ? 0.438 -11.669 -0.370 1.00 94.19 92 VAL A N 1
ATOM 745 C CA . VAL A 1 92 ? 0.574 -12.809 0.558 1.00 94.19 92 VAL A CA 1
ATOM 746 C C . VAL A 1 92 ? 1.770 -12.632 1.498 1.00 94.19 92 VAL A C 1
ATOM 748 O O . VAL A 1 92 ? 1.781 -13.177 2.597 1.00 94.19 92 VAL A O 1
ATOM 751 N N . SER A 1 93 ? 2.793 -11.897 1.056 1.00 91.56 93 SER A N 1
ATOM 752 C CA . SER A 1 93 ? 4.030 -11.681 1.819 1.00 91.56 93 SER A CA 1
ATOM 753 C C . SER A 1 93 ? 3.926 -10.581 2.882 1.00 91.56 93 SER A C 1
ATOM 755 O O . SER A 1 93 ? 4.747 -10.566 3.798 1.00 91.56 93 SER A O 1
ATOM 757 N N . LEU A 1 94 ? 2.987 -9.645 2.719 1.00 89.94 94 LEU A N 1
ATOM 758 C CA . LEU A 1 94 ? 2.709 -8.524 3.627 1.00 89.94 94 LEU A CA 1
ATOM 759 C C . LEU A 1 94 ? 1.488 -8.823 4.497 1.00 89.94 94 LEU A C 1
ATOM 761 O O . LEU A 1 94 ? 1.543 -8.456 5.690 1.00 89.94 94 LEU A O 1
#

Secondary structure (DSSP, 8-state):
---TT-S--BSS-PPPEEEEEEEE-TTS-EEEEEEEEEEEEPP------------------------PPPPPEEEEEEEEEESS--HHHHHHH-

Organism: NCBI:txid1118519

Sequence (94 aa):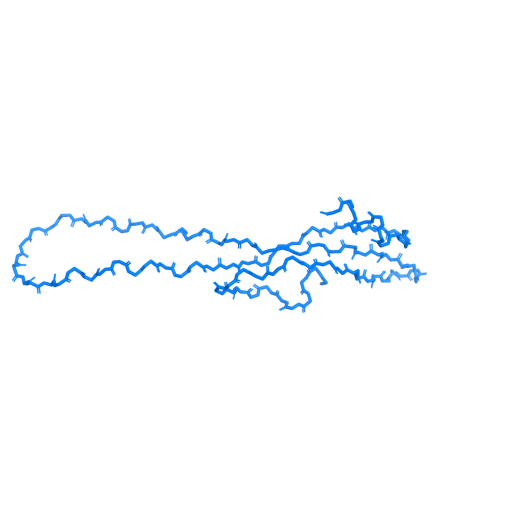
FCQPSGWQLFPERNPPTFFVAVLTDINSERHYCACFTFWEAIESTQPQSHPRNGEEEEEEEEPLSPVQPAQLFAPKSLVLVSRLDHAEVFRVSL

pLDDT: mean 81.65, std 21.15, range [34.09, 98.0]